Protein AF-R0LSZ3-F1 (afdb_monomer_lite)

pLDDT: mean 73.3, std 19.11, range [31.95, 90.5]

Radius of gyration: 15.32 Å; chains: 1; bounding box: 37×40×44 Å

Sequence (94 aa):
MVNNTDLLMVTKSGVLFVTKGTFGQLTCEWQYTYDEFTKDPFIVDGRRLRIEAKERVKSVFHAKEFGKIINFKTPEDAKKGPSTSHTKPTGMQM

Foldseek 3Di:
DQPPQWDWDQDPFWIWIWGQDDPRDIDTPDIDGPVQFPDDWDDDPLFKTKTWGNDPDPDPDDDDGDTDIDGHPDSVVVVVPPDPPPPPPPDDDD

Secondary structure (DSSP, 8-state):
---TT-EEEE-SSEEEEEEE-TTS-EEEEEEEEGGGBSS--EEETTTEEEEEB------SS-----EEEEE-SSHHHHHTS--S-----S----

InterPro domains:
  IPR056748 Intermembrane lipid transfer protein VPS13-like, C-terminal [PF25037] (4-72)

Structure (mmCIF, N/CA/C/O backbone):
data_AF-R0LSZ3-F1
#
_entry.id   AF-R0LSZ3-F1
#
loop_
_atom_site.group_PDB
_atom_site.id
_atom_site.type_symbol
_atom_site.label_atom_id
_atom_site.label_alt_id
_atom_site.label_comp_id
_atom_site.label_asym_id
_atom_site.label_entity_id
_atom_site.label_seq_id
_atom_site.pdbx_PDB_ins_code
_atom_site.Cartn_x
_atom_site.Cartn_y
_atom_site.Cartn_z
_atom_site.occupancy
_atom_site.B_iso_or_equiv
_atom_site.auth_seq_id
_atom_site.auth_comp_id
_atom_site.auth_asym_id
_atom_site.auth_atom_id
_atom_site.pdbx_PDB_model_num
ATOM 1 N N . MET A 1 1 ? 0.250 1.188 -13.253 1.00 46.09 1 MET A N 1
ATOM 2 C CA . MET A 1 1 ? 1.176 0.045 -13.372 1.00 46.09 1 MET A CA 1
ATOM 3 C C . MET A 1 1 ? 2.142 0.204 -12.214 1.00 46.09 1 MET A C 1
ATOM 5 O O . MET A 1 1 ? 2.670 1.296 -12.087 1.00 46.09 1 MET A O 1
ATOM 9 N N . VAL A 1 2 ? 2.261 -0.771 -11.313 1.00 51.53 2 VAL A N 1
ATOM 10 C CA . VAL A 1 2 ? 3.291 -0.733 -10.256 1.00 51.53 2 VAL A CA 1
ATOM 11 C C . VAL A 1 2 ? 4.645 -0.821 -10.972 1.00 51.53 2 VAL A C 1
ATOM 13 O O . VAL A 1 2 ? 4.829 -1.734 -11.788 1.00 51.53 2 VAL A O 1
ATOM 16 N N . ASN A 1 3 ? 5.537 0.156 -10.783 1.00 58.91 3 ASN A N 1
ATOM 17 C CA . ASN A 1 3 ? 6.853 0.139 -11.430 1.00 58.91 3 ASN A CA 1
ATOM 18 C C . ASN A 1 3 ? 7.641 -1.092 -10.953 1.00 58.91 3 ASN A C 1
ATOM 20 O O . ASN A 1 3 ? 7.340 -1.657 -9.904 1.00 58.91 3 ASN A O 1
ATOM 24 N N . ASN A 1 4 ? 8.670 -1.534 -11.691 1.00 63.44 4 ASN A N 1
ATOM 25 C CA . ASN A 1 4 ? 9.501 -2.687 -11.273 1.00 63.44 4 ASN A CA 1
ATOM 26 C C . ASN A 1 4 ? 10.117 -2.522 -9.871 1.00 63.44 4 ASN A C 1
ATOM 28 O O . ASN A 1 4 ? 10.548 -3.500 -9.272 1.00 63.44 4 ASN A O 1
ATOM 32 N N . THR A 1 5 ? 10.203 -1.286 -9.397 1.00 69.94 5 THR A N 1
ATOM 33 C CA . THR A 1 5 ? 10.868 -0.865 -8.167 1.00 69.94 5 THR A CA 1
ATOM 34 C C . THR A 1 5 ? 9.920 -0.602 -7.006 1.00 69.94 5 THR A C 1
ATOM 36 O O . THR A 1 5 ? 10.389 -0.390 -5.890 1.00 69.94 5 THR A O 1
ATOM 39 N N . ASP A 1 6 ? 8.616 -0.575 -7.263 1.00 82.12 6 ASP A N 1
ATOM 40 C CA . ASP A 1 6 ? 7.615 -0.258 -6.256 1.00 82.12 6 ASP A CA 1
ATOM 41 C C . ASP A 1 6 ? 7.264 -1.524 -5.468 1.00 82.12 6 ASP A C 1
ATOM 43 O O . ASP A 1 6 ? 7.071 -2.605 -6.029 1.00 82.12 6 ASP A O 1
ATOM 47 N N . LEU A 1 7 ? 7.170 -1.384 -4.152 1.00 84.69 7 LEU A N 1
ATOM 48 C CA . LEU A 1 7 ? 6.973 -2.474 -3.212 1.00 84.69 7 LEU A CA 1
ATOM 49 C C . LEU A 1 7 ? 5.676 -2.234 -2.443 1.00 84.69 7 LEU A C 1
ATOM 51 O O . LEU A 1 7 ? 5.544 -1.257 -1.708 1.00 84.69 7 LEU A O 1
ATOM 55 N N . LEU A 1 8 ? 4.726 -3.158 -2.581 1.00 87.62 8 LEU A N 1
ATOM 56 C CA . LEU A 1 8 ? 3.611 -3.271 -1.648 1.00 87.62 8 LEU A CA 1
ATOM 57 C C . LEU A 1 8 ? 4.039 -4.215 -0.523 1.00 87.62 8 LEU A C 1
ATOM 59 O O . LEU A 1 8 ? 4.206 -5.413 -0.745 1.00 87.62 8 LEU A O 1
ATOM 63 N N . MET A 1 9 ? 4.235 -3.674 0.673 1.00 88.69 9 MET A N 1
ATOM 64 C CA . MET A 1 9 ? 4.631 -4.440 1.848 1.00 88.69 9 MET A CA 1
ATOM 65 C C . MET A 1 9 ? 3.419 -4.720 2.728 1.00 88.69 9 MET A C 1
ATOM 67 O O . MET A 1 9 ? 2.664 -3.811 3.068 1.00 88.69 9 MET A O 1
ATOM 71 N N . VAL A 1 10 ? 3.265 -5.979 3.129 1.00 89.38 10 VAL A N 1
ATOM 72 C CA . VAL A 1 10 ? 2.269 -6.417 4.110 1.00 89.38 10 VAL A CA 1
ATOM 73 C C . VAL A 1 10 ? 3.014 -6.764 5.391 1.00 89.38 10 VAL A C 1
ATOM 75 O O . VAL A 1 10 ? 3.938 -7.576 5.386 1.00 89.38 10 VAL A O 1
ATOM 78 N N . THR A 1 11 ? 2.636 -6.123 6.486 1.00 89.06 11 THR A N 1
ATOM 79 C CA . THR A 1 11 ? 3.236 -6.314 7.809 1.00 89.06 11 THR A CA 1
ATOM 80 C C . THR A 1 11 ? 2.190 -6.841 8.787 1.00 89.06 11 THR A C 1
ATOM 82 O O . THR A 1 11 ? 1.009 -6.961 8.461 1.00 89.06 11 THR A O 1
ATOM 85 N N . LYS A 1 12 ? 2.604 -7.136 10.024 1.00 90.06 12 LYS A N 1
ATOM 86 C CA . LYS A 1 12 ? 1.677 -7.570 11.081 1.00 90.06 12 LYS A CA 1
ATOM 87 C C . LYS A 1 12 ? 0.646 -6.503 11.465 1.00 90.06 12 LYS A C 1
ATOM 89 O O . LYS A 1 12 ? -0.403 -6.861 11.983 1.00 90.06 12 LYS A O 1
ATOM 94 N N . SER A 1 13 ? 0.945 -5.223 11.252 1.00 87.62 13 SER A N 1
ATOM 95 C CA . SER A 1 13 ? 0.096 -4.103 11.676 1.00 87.62 13 SER A CA 1
ATOM 96 C C . SER A 1 13 ? -0.657 -3.430 10.530 1.00 87.62 13 SER A C 1
ATOM 98 O O . SER A 1 13 ? -1.570 -2.648 10.789 1.00 87.62 13 SER A O 1
ATOM 100 N N . GLY A 1 14 ? -0.303 -3.719 9.277 1.00 89.56 14 GLY A N 1
ATOM 101 C CA . GLY A 1 14 ? -0.938 -3.090 8.130 1.00 89.56 14 GLY A CA 1
ATOM 102 C C . GLY A 1 14 ? -0.141 -3.216 6.842 1.00 89.56 14 GLY A C 1
ATOM 103 O O . GLY A 1 14 ? 0.713 -4.093 6.689 1.00 89.56 14 GLY A O 1
ATOM 104 N N . VAL A 1 15 ? -0.407 -2.298 5.923 1.00 90.50 15 VAL A N 1
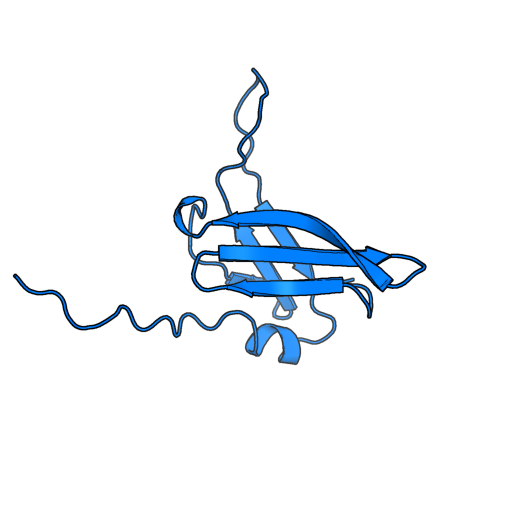ATOM 105 C CA . VAL A 1 15 ? 0.149 -2.274 4.570 1.00 90.50 15 VAL A CA 1
ATOM 106 C C . VAL A 1 15 ? 0.882 -0.967 4.306 1.00 90.50 15 VAL A C 1
ATOM 108 O O . VAL A 1 15 ? 0.454 0.099 4.748 1.00 90.50 15 VAL A O 1
ATOM 111 N N . LEU A 1 16 ? 1.976 -1.047 3.555 1.00 90.50 16 LEU A N 1
ATOM 112 C CA . LEU A 1 16 ? 2.764 0.108 3.142 1.00 90.50 16 LEU A CA 1
ATOM 113 C C . LEU A 1 16 ? 3.036 0.032 1.647 1.00 90.50 16 LEU A C 1
ATOM 115 O O . LEU A 1 16 ? 3.304 -1.044 1.111 1.00 90.50 16 LEU A O 1
ATOM 119 N N . PHE A 1 17 ? 3.017 1.182 0.988 1.00 89.19 17 PHE A N 1
ATOM 120 C CA . PHE A 1 17 ? 3.499 1.307 -0.376 1.00 89.19 17 PHE A CA 1
ATOM 121 C C . PHE A 1 17 ? 4.788 2.107 -0.386 1.00 89.19 17 PHE A C 1
ATOM 123 O O . PHE A 1 17 ? 4.826 3.269 0.023 1.00 89.19 17 PHE A O 1
ATOM 130 N N . VAL A 1 18 ? 5.847 1.447 -0.836 1.00 89.19 18 VAL A N 1
ATOM 131 C CA . VAL A 1 18 ? 7.208 1.961 -0.807 1.00 89.19 18 VAL A CA 1
ATOM 132 C C . VAL A 1 18 ? 7.724 2.059 -2.233 1.00 89.19 18 VAL A C 1
ATOM 134 O O . VAL A 1 18 ? 7.698 1.083 -2.977 1.00 89.19 18 VAL A O 1
ATOM 137 N N . THR A 1 19 ? 8.217 3.228 -2.614 1.00 88.12 19 THR A N 1
ATOM 138 C CA . THR A 1 19 ? 8.890 3.456 -3.895 1.00 88.12 19 THR A CA 1
ATOM 139 C C . THR A 1 19 ? 10.400 3.459 -3.674 1.00 88.12 19 THR A C 1
ATOM 141 O O . THR A 1 19 ? 10.893 3.840 -2.608 1.00 88.12 19 THR A O 1
ATOM 144 N N . LYS A 1 20 ? 11.165 3.001 -4.670 1.00 86.75 20 LYS A N 1
ATOM 145 C CA . LYS A 1 20 ? 12.633 3.071 -4.648 1.00 86.75 20 LYS A CA 1
ATOM 146 C C . LYS A 1 20 ? 13.107 4.164 -5.603 1.00 86.75 20 LYS A C 1
ATOM 148 O O . LYS A 1 20 ? 12.904 4.061 -6.810 1.00 86.75 20 LYS A O 1
ATOM 153 N N . GLY A 1 21 ? 13.743 5.193 -5.051 1.00 83.31 21 GLY A N 1
ATOM 154 C CA . GLY A 1 21 ? 14.294 6.335 -5.780 1.00 83.31 21 GLY A CA 1
ATOM 155 C C . GLY A 1 21 ? 15.675 6.083 -6.398 1.00 83.31 21 GLY A C 1
ATOM 156 O O . GLY A 1 21 ? 16.257 5.000 -6.286 1.00 83.31 21 GLY A O 1
ATOM 157 N N . THR A 1 22 ? 16.228 7.130 -7.020 1.00 75.56 22 THR A N 1
ATOM 158 C CA . THR A 1 22 ? 17.380 7.096 -7.948 1.00 75.56 22 THR A CA 1
ATOM 159 C C . THR A 1 22 ? 18.719 6.633 -7.347 1.00 75.56 22 THR A C 1
ATOM 161 O O . THR A 1 22 ? 19.644 6.332 -8.087 1.00 75.56 22 THR A O 1
ATOM 164 N N . PHE A 1 23 ? 18.830 6.466 -6.028 1.00 83.31 23 PHE A N 1
ATOM 165 C CA . PHE A 1 23 ? 20.035 5.934 -5.363 1.00 83.31 23 PHE A CA 1
ATOM 166 C C . PHE A 1 23 ? 19.720 4.805 -4.378 1.00 83.31 23 PHE A C 1
ATOM 168 O O . PHE A 1 23 ? 20.415 4.591 -3.391 1.00 83.31 23 PHE A O 1
ATOM 175 N N . GLY A 1 24 ? 18.620 4.092 -4.617 1.00 81.94 24 GLY A N 1
ATOM 176 C CA . GLY A 1 24 ? 18.163 3.035 -3.721 1.00 81.94 24 GLY A CA 1
ATOM 177 C C . GLY A 1 24 ? 17.516 3.525 -2.430 1.00 81.94 24 GLY A C 1
ATOM 178 O O . GLY A 1 24 ? 17.166 2.698 -1.593 1.00 81.94 24 GLY A O 1
ATOM 179 N N . GLN A 1 25 ? 17.298 4.835 -2.298 1.00 87.06 25 GLN A N 1
ATOM 180 C CA . GLN A 1 25 ? 16.465 5.410 -1.251 1.00 87.06 25 GLN A CA 1
ATOM 181 C C . GLN A 1 25 ? 15.061 4.802 -1.317 1.00 87.06 25 GLN A C 1
ATOM 183 O O . GLN A 1 25 ? 14.448 4.776 -2.382 1.00 87.06 25 GLN A O 1
ATOM 188 N N . LEU A 1 26 ? 14.568 4.316 -0.182 1.00 89.06 26 LEU A N 1
ATOM 189 C CA . LEU A 1 26 ? 13.204 3.822 -0.039 1.00 89.06 26 LEU A CA 1
ATOM 190 C C . LEU A 1 26 ? 12.337 4.935 0.546 1.00 89.06 26 LEU A C 1
ATOM 192 O O . LEU A 1 26 ? 12.653 5.464 1.612 1.00 89.06 26 LEU A O 1
ATOM 196 N N . THR A 1 27 ? 11.247 5.269 -0.137 1.00 88.69 27 THR A N 1
ATOM 197 C CA . THR A 1 27 ? 10.282 6.279 0.302 1.00 88.69 27 THR A CA 1
ATOM 198 C C . THR A 1 27 ? 8.947 5.601 0.563 1.00 88.69 27 THR A C 1
ATOM 200 O O . THR A 1 27 ? 8.401 4.943 -0.318 1.00 88.69 27 THR A O 1
ATOM 203 N N . CYS A 1 28 ? 8.417 5.744 1.778 1.00 89.75 28 CYS A N 1
ATOM 204 C CA . CYS A 1 28 ? 7.053 5.321 2.085 1.00 89.75 28 CYS A CA 1
ATOM 205 C C . CYS A 1 28 ? 6.083 6.394 1.579 1.00 89.75 28 CYS A C 1
ATOM 207 O O . CYS A 1 28 ? 6.032 7.489 2.135 1.00 89.75 28 CYS A O 1
ATOM 209 N N . GLU A 1 29 ? 5.339 6.088 0.518 1.00 86.88 29 GLU A N 1
ATOM 210 C CA . GLU A 1 29 ? 4.366 7.010 -0.083 1.00 86.88 29 GLU A CA 1
ATOM 211 C C . GLU A 1 29 ? 3.085 7.087 0.748 1.00 86.88 29 GLU A C 1
ATOM 213 O O . GLU A 1 29 ? 2.499 8.150 0.939 1.00 86.88 29 GLU A O 1
ATOM 218 N N . TRP A 1 30 ? 2.620 5.933 1.223 1.00 88.00 30 TRP A N 1
ATOM 219 C CA . TRP A 1 30 ? 1.465 5.831 2.099 1.00 88.00 30 TRP A CA 1
ATOM 220 C C . TRP A 1 30 ? 1.506 4.527 2.886 1.00 88.00 30 TRP A C 1
ATOM 222 O O . TRP A 1 30 ? 2.095 3.526 2.470 1.00 88.00 30 TRP A O 1
ATOM 232 N N . GLN A 1 31 ? 0.824 4.548 4.022 1.00 89.12 31 GLN A N 1
ATOM 233 C CA . GLN A 1 31 ? 0.641 3.401 4.892 1.00 89.12 31 GLN A CA 1
ATOM 234 C C . GLN A 1 31 ? -0.779 3.416 5.440 1.00 89.12 31 GLN A C 1
ATOM 236 O O . GLN A 1 31 ? -1.348 4.488 5.646 1.00 89.12 31 GLN A O 1
ATOM 241 N N . TYR A 1 32 ? -1.309 2.231 5.699 1.00 87.56 32 TYR A N 1
ATOM 242 C CA . TYR A 1 32 ? -2.537 2.054 6.457 1.00 87.56 32 TYR A CA 1
ATOM 243 C C . TYR A 1 32 ? -2.338 0.956 7.480 1.00 87.56 32 TYR A C 1
ATOM 245 O O . TYR A 1 32 ? -1.755 -0.088 7.167 1.00 87.56 32 TYR A O 1
ATOM 253 N N . THR A 1 33 ? -2.865 1.164 8.675 1.00 89.44 33 THR A N 1
ATOM 254 C CA . THR A 1 33 ? -3.041 0.089 9.646 1.00 89.44 33 THR A CA 1
ATOM 255 C C . THR A 1 33 ? -4.364 -0.639 9.397 1.00 89.44 33 THR A C 1
ATOM 257 O O . THR A 1 33 ? -5.280 -0.107 8.768 1.00 89.44 33 THR A O 1
ATOM 260 N N . TYR A 1 34 ? -4.478 -1.895 9.836 1.00 87.69 34 TYR A N 1
ATOM 261 C CA . TYR A 1 34 ? -5.674 -2.702 9.542 1.00 87.69 34 TYR A CA 1
ATOM 262 C C . TYR A 1 34 ? -6.968 -2.153 10.169 1.00 87.69 34 TYR A C 1
ATOM 264 O O . TYR A 1 34 ? -8.044 -2.367 9.624 1.00 87.69 34 TYR A O 1
ATOM 272 N N . ASP A 1 35 ? -6.884 -1.417 11.278 1.00 87.94 35 ASP A N 1
ATOM 273 C CA . ASP A 1 35 ? -8.014 -0.722 11.914 1.00 87.94 35 ASP A CA 1
ATOM 274 C C . ASP A 1 35 ? -8.539 0.468 11.093 1.00 87.94 35 ASP A C 1
ATOM 276 O O . ASP A 1 35 ? -9.677 0.914 11.282 1.00 87.94 35 ASP A O 1
ATOM 280 N N . GLU A 1 36 ? -7.729 0.972 10.161 1.00 86.75 36 GLU A N 1
ATOM 281 C CA . GLU A 1 36 ? -8.139 2.020 9.233 1.00 86.75 36 GLU A CA 1
ATOM 282 C C . GLU A 1 36 ? -8.961 1.452 8.074 1.00 86.75 36 GLU A C 1
ATOM 284 O O . GLU A 1 36 ? -9.679 2.213 7.431 1.00 86.75 36 GLU A O 1
ATOM 289 N N . PHE A 1 37 ? -8.927 0.140 7.814 1.00 88.62 37 PHE A N 1
ATOM 290 C CA . PHE A 1 37 ? -9.695 -0.464 6.727 1.00 88.62 37 PHE A CA 1
ATOM 291 C C . PHE A 1 37 ? -11.198 -0.402 7.012 1.00 88.62 37 PHE A C 1
ATOM 293 O O . PHE A 1 37 ? -11.668 -0.732 8.100 1.00 88.62 37 PHE A O 1
ATOM 300 N N . THR A 1 38 ? -11.980 0.016 6.017 1.00 87.19 38 THR A N 1
ATOM 301 C CA . THR A 1 38 ? -13.451 0.015 6.114 1.00 87.19 38 THR A CA 1
ATOM 302 C C . THR A 1 38 ? -14.045 -1.345 5.754 1.00 87.19 38 THR A C 1
ATOM 304 O O . THR A 1 38 ? -15.184 -1.635 6.117 1.00 87.19 38 THR A O 1
ATOM 307 N N . LYS A 1 39 ? -13.269 -2.182 5.058 1.00 88.50 39 LYS A N 1
ATOM 308 C CA . LYS A 1 39 ? -13.555 -3.582 4.731 1.00 88.50 39 LYS A CA 1
ATOM 309 C C . LYS A 1 39 ? -12.276 -4.306 4.322 1.00 88.50 39 LYS A C 1
ATOM 311 O O . LYS A 1 39 ? -11.257 -3.671 4.045 1.00 88.50 39 LYS A O 1
ATOM 316 N N . ASP A 1 40 ? -12.365 -5.624 4.208 1.00 87.75 40 ASP A N 1
ATOM 317 C CA . ASP A 1 40 ? -11.263 -6.443 3.716 1.00 87.75 40 ASP A CA 1
ATOM 318 C C . ASP A 1 40 ? -10.866 -6.053 2.277 1.00 87.75 40 ASP A C 1
ATOM 320 O O . ASP A 1 40 ? -11.744 -5.857 1.426 1.00 87.75 40 ASP A O 1
ATOM 324 N N . PRO A 1 41 ? -9.557 -5.945 1.970 1.00 88.00 41 PRO A N 1
ATOM 325 C CA . PRO A 1 41 ? -9.080 -5.719 0.612 1.00 88.00 41 PRO A CA 1
ATOM 326 C C . PRO A 1 41 ? -9.525 -6.824 -0.347 1.00 88.00 41 PRO A C 1
ATOM 328 O O . PRO A 1 41 ? -9.502 -8.004 -0.004 1.00 88.00 41 PRO A O 1
ATOM 331 N N . PHE A 1 42 ? -9.872 -6.458 -1.580 1.00 88.00 42 PHE A N 1
ATOM 332 C CA . PHE A 1 42 ? -10.391 -7.410 -2.565 1.00 88.00 42 PHE A CA 1
ATOM 333 C C . PHE A 1 42 ? -9.861 -7.136 -3.971 1.00 88.00 42 PHE A C 1
ATOM 335 O O . PHE A 1 42 ? -9.487 -6.011 -4.315 1.00 88.00 42 PHE A O 1
ATOM 342 N N . ILE A 1 43 ? -9.816 -8.190 -4.791 1.00 88.44 43 ILE A N 1
ATOM 343 C CA . ILE A 1 43 ? -9.395 -8.101 -6.188 1.00 88.44 43 ILE A CA 1
ATOM 344 C C . ILE A 1 43 ? -10.588 -7.716 -7.065 1.00 88.44 43 ILE A C 1
ATOM 346 O O . ILE A 1 43 ? -11.612 -8.393 -7.083 1.00 88.44 43 ILE A O 1
ATOM 350 N N . VAL A 1 44 ? -10.422 -6.646 -7.834 1.00 87.19 44 VAL A N 1
ATOM 351 C CA . VAL A 1 44 ? -11.341 -6.166 -8.868 1.00 87.19 44 VAL A CA 1
ATOM 352 C C . VAL A 1 44 ? -10.739 -6.479 -10.239 1.00 87.19 44 VAL A C 1
ATOM 354 O O . VAL A 1 44 ? -9.521 -6.400 -10.430 1.00 87.19 44 VAL A O 1
ATOM 357 N N . ASP A 1 45 ? -11.581 -6.868 -11.197 1.00 86.12 45 ASP A N 1
ATOM 358 C CA . ASP A 1 45 ? -11.192 -7.188 -12.581 1.00 86.12 45 ASP A CA 1
ATOM 359 C C . ASP A 1 45 ? -10.039 -8.209 -12.689 1.00 86.12 45 ASP A C 1
ATOM 361 O O . ASP A 1 45 ? -9.206 -8.139 -13.592 1.00 86.12 45 ASP A O 1
ATOM 365 N N . GLY A 1 46 ? -9.924 -9.115 -11.711 1.00 84.50 46 GLY A N 1
ATOM 366 C CA . GLY A 1 46 ? -8.910 -10.174 -11.667 1.00 84.50 46 GLY A CA 1
ATOM 367 C C . GLY A 1 46 ? -7.458 -9.720 -11.467 1.00 84.50 46 GLY A C 1
ATOM 368 O O . GLY A 1 46 ? -6.581 -10.574 -11.384 1.00 84.50 46 GLY A O 1
ATOM 369 N N . ARG A 1 47 ? -7.173 -8.411 -11.381 1.00 85.88 47 ARG A N 1
ATOM 370 C CA . ARG A 1 47 ? -5.790 -7.893 -11.292 1.00 85.88 47 ARG A CA 1
ATOM 371 C C . ARG A 1 47 ? -5.601 -6.600 -10.497 1.00 85.88 47 ARG A C 1
ATOM 373 O O . ARG A 1 47 ? -4.500 -6.050 -10.475 1.00 85.88 47 ARG A O 1
ATOM 380 N N . ARG A 1 48 ? -6.658 -6.056 -9.896 1.00 87.50 48 ARG A N 1
ATOM 381 C CA . ARG A 1 48 ? -6.602 -4.781 -9.170 1.00 87.50 48 ARG A CA 1
ATOM 382 C C . ARG A 1 48 ? -6.907 -5.009 -7.703 1.00 87.50 48 ARG A C 1
ATOM 384 O O . ARG A 1 48 ? -8.043 -5.317 -7.378 1.00 87.50 48 ARG A O 1
ATOM 391 N N . LEU A 1 49 ? -5.934 -4.834 -6.816 1.00 89.12 49 LEU A N 1
ATOM 392 C CA . LEU A 1 49 ? -6.219 -4.817 -5.384 1.00 89.12 49 LEU A CA 1
ATOM 393 C C . LEU A 1 49 ? -6.859 -3.483 -5.021 1.00 89.12 49 LEU A C 1
ATOM 395 O O . LEU A 1 49 ? -6.265 -2.428 -5.249 1.00 89.12 49 LEU A O 1
ATOM 399 N N . ARG A 1 50 ? -8.054 -3.537 -4.444 1.00 89.81 50 ARG A N 1
ATOM 400 C CA . ARG A 1 50 ? -8.750 -2.379 -3.899 1.00 89.81 50 ARG A CA 1
ATOM 401 C C . ARG A 1 50 ? -8.677 -2.430 -2.380 1.00 89.81 50 ARG A C 1
ATOM 403 O O . ARG A 1 50 ? -9.135 -3.390 -1.768 1.00 89.81 50 ARG A O 1
ATOM 410 N N . ILE A 1 51 ? -8.088 -1.391 -1.801 1.00 89.94 51 ILE A N 1
ATOM 411 C CA . ILE A 1 51 ? -8.018 -1.161 -0.358 1.00 89.94 51 ILE A CA 1
ATOM 412 C C . ILE A 1 51 ? -8.883 0.055 -0.071 1.00 89.94 51 ILE A C 1
ATOM 414 O O . ILE A 1 51 ? -8.639 1.126 -0.627 1.00 89.94 51 ILE A O 1
ATOM 418 N N . GLU A 1 52 ? -9.888 -0.110 0.777 1.00 89.62 52 GLU A N 1
ATOM 419 C CA . GLU A 1 52 ? -10.722 0.992 1.247 1.00 89.62 52 GLU A CA 1
ATOM 420 C C . 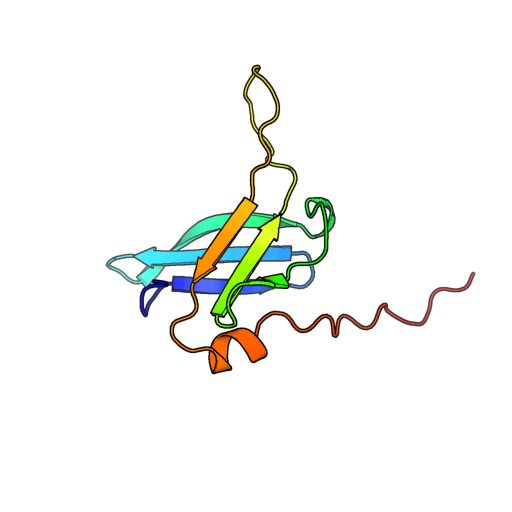GLU A 1 52 ? -10.420 1.245 2.714 1.00 89.62 52 GLU A C 1
ATOM 422 O O . GLU A 1 52 ? -10.429 0.318 3.525 1.00 89.62 52 GLU A O 1
ATOM 427 N N . ALA A 1 53 ? -10.100 2.494 3.036 1.00 86.62 53 ALA A N 1
ATOM 428 C CA . ALA A 1 53 ? -9.648 2.875 4.358 1.00 86.62 53 ALA A CA 1
ATOM 429 C C . ALA A 1 53 ? -10.194 4.249 4.743 1.00 86.62 53 ALA A C 1
ATOM 431 O O . ALA A 1 53 ? -10.545 5.073 3.903 1.00 86.62 53 ALA A O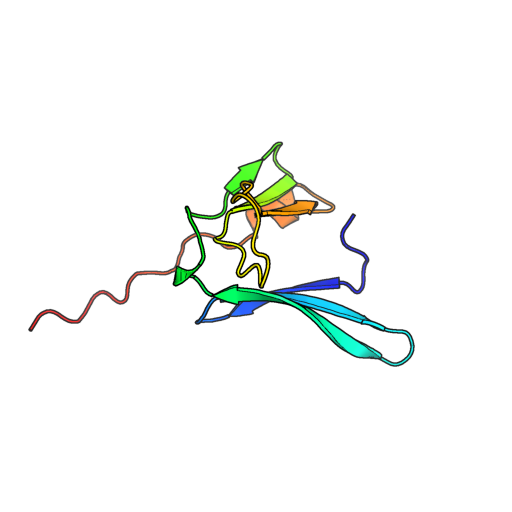 1
ATOM 432 N N . LYS A 1 54 ? -10.260 4.513 6.041 1.00 78.25 54 LYS A N 1
ATOM 433 C CA . LYS A 1 54 ? -10.551 5.836 6.579 1.00 78.25 54 LYS A CA 1
ATOM 434 C C . LYS A 1 54 ? -9.335 6.712 6.293 1.00 78.25 54 LYS A C 1
ATOM 436 O O . LYS A 1 54 ? -8.278 6.521 6.885 1.00 78.25 54 LYS A O 1
ATOM 441 N N . GLU A 1 55 ? -9.445 7.657 5.367 1.00 66.88 55 GLU A N 1
ATOM 442 C CA . GLU A 1 55 ? -8.353 8.601 5.138 1.00 66.88 55 GLU A CA 1
ATOM 443 C C . GLU A 1 55 ? -8.257 9.568 6.327 1.00 66.88 55 GLU A C 1
ATOM 445 O O . GLU A 1 55 ? -9.226 10.245 6.677 1.00 66.88 55 GLU A O 1
ATOM 450 N N . ARG A 1 56 ? -7.084 9.646 6.971 1.00 57.44 56 ARG A N 1
ATOM 451 C CA . ARG A 1 56 ? -6.792 10.679 7.975 1.00 57.44 56 ARG A CA 1
ATOM 452 C C . ARG A 1 56 ? -6.559 12.013 7.274 1.00 57.44 56 ARG A C 1
ATOM 454 O O . ARG A 1 56 ? -5.424 12.460 7.123 1.00 57.44 56 ARG A O 1
ATOM 461 N N . VAL A 1 57 ? -7.626 12.664 6.829 1.00 51.69 57 VAL A N 1
ATOM 462 C CA . VAL A 1 57 ? -7.505 14.009 6.271 1.00 51.69 57 VAL A CA 1
ATOM 463 C C . VAL A 1 57 ? -7.356 15.007 7.424 1.00 51.69 57 VAL A C 1
ATOM 465 O O . VAL A 1 57 ? -8.262 15.158 8.239 1.00 51.69 57 VAL A O 1
ATOM 468 N N . LYS A 1 58 ? -6.248 15.759 7.481 1.00 50.12 58 LYS A N 1
ATOM 469 C CA . LYS A 1 58 ? -6.202 17.043 8.213 1.00 50.12 58 LYS A CA 1
ATOM 470 C C . LYS A 1 58 ? -6.966 18.122 7.421 1.00 50.12 58 LYS A C 1
ATOM 472 O O . LYS A 1 58 ? -6.403 19.163 7.103 1.00 50.12 58 LYS A O 1
ATOM 477 N N . SER A 1 59 ? -8.209 17.864 7.013 1.00 48.22 59 SER A N 1
ATOM 478 C CA . SER A 1 59 ? -9.007 18.815 6.226 1.00 48.22 59 SER A CA 1
ATOM 479 C C . SER A 1 59 ? -10.422 18.927 6.769 1.00 48.22 59 SER A C 1
ATOM 481 O O . SER A 1 59 ? -11.037 17.941 7.159 1.00 48.22 59 SER A O 1
ATOM 483 N N . VAL A 1 60 ? -10.921 20.160 6.774 1.00 44.97 60 VAL A N 1
ATOM 484 C CA . VAL A 1 60 ? -12.171 20.612 7.401 1.00 44.97 60 VAL A CA 1
ATOM 485 C C . VAL A 1 60 ? -13.401 20.391 6.501 1.00 44.97 60 VAL A C 1
ATOM 487 O O . VAL A 1 60 ? -14.487 20.866 6.813 1.00 44.97 60 VAL A O 1
ATOM 490 N N . PHE A 1 61 ? -13.266 19.691 5.369 1.00 49.31 61 PHE A N 1
ATOM 491 C CA . PHE A 1 61 ? -14.345 19.549 4.386 1.00 49.31 61 PHE A CA 1
ATOM 492 C C . PHE A 1 61 ? -14.625 18.086 4.012 1.00 49.31 61 PHE A C 1
ATOM 494 O O . PHE A 1 61 ? -13.729 17.378 3.567 1.00 49.31 61 PHE A O 1
ATOM 501 N N . HIS A 1 62 ? -15.896 17.701 4.201 1.00 43.56 62 HIS A N 1
ATOM 502 C CA . HIS A 1 62 ? -16.656 16.545 3.694 1.00 43.56 62 HIS A CA 1
ATOM 503 C C . HIS A 1 62 ? -15.869 15.278 3.309 1.00 43.56 62 HIS A C 1
ATOM 505 O O . HIS A 1 62 ? -15.202 15.214 2.277 1.00 43.56 62 HIS A O 1
ATOM 511 N N . ALA A 1 63 ? -16.059 14.231 4.119 1.00 45.81 63 ALA A N 1
ATOM 512 C CA . ALA A 1 63 ? -15.525 12.891 3.917 1.00 45.81 63 ALA A CA 1
ATOM 513 C C . ALA A 1 63 ? -15.954 12.309 2.557 1.00 45.81 63 ALA A C 1
ATOM 515 O O . ALA A 1 63 ? -17.115 11.967 2.341 1.00 45.81 63 ALA A O 1
ATOM 516 N N . LYS A 1 64 ? -14.993 12.209 1.641 1.00 50.53 64 LYS A N 1
ATOM 517 C CA . LYS A 1 64 ? -15.078 11.426 0.405 1.00 50.53 64 LYS A CA 1
ATOM 518 C C . LYS A 1 64 ? -14.591 10.006 0.718 1.00 50.53 64 LYS A C 1
ATOM 520 O O . LYS A 1 64 ? -13.720 9.818 1.563 1.00 50.53 64 LYS A O 1
ATOM 525 N N . GLU A 1 65 ? -15.157 8.997 0.069 1.00 51.81 65 GLU A N 1
ATOM 526 C CA . GLU A 1 65 ? -14.672 7.619 0.192 1.00 51.81 65 GLU A CA 1
ATOM 527 C C . GLU A 1 65 ? -13.305 7.505 -0.496 1.00 51.81 65 GLU A C 1
ATOM 529 O O . GLU A 1 65 ? -13.208 7.547 -1.724 1.00 51.81 65 GLU A O 1
ATOM 534 N N . PHE A 1 66 ? -12.237 7.406 0.293 1.00 67.19 66 PHE A N 1
ATOM 535 C CA . PHE A 1 66 ? -10.865 7.386 -0.204 1.00 67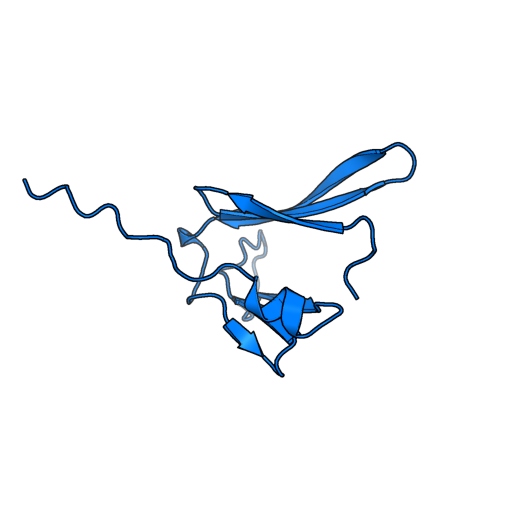.19 66 PHE A CA 1
ATOM 536 C C . PHE A 1 66 ? -10.220 6.023 0.054 1.00 67.19 66 PHE A C 1
ATOM 538 O O . PHE A 1 66 ? -10.257 5.474 1.147 1.00 67.19 66 PHE A O 1
ATOM 545 N N . GLY A 1 67 ? -9.627 5.450 -0.985 1.00 78.56 67 GLY A N 1
ATOM 546 C CA . GLY A 1 67 ? -8.934 4.170 -0.935 1.00 78.56 67 GLY A CA 1
ATOM 547 C C . GLY A 1 67 ? -7.797 4.142 -1.947 1.00 78.56 67 GLY A C 1
ATOM 548 O O . GLY A 1 67 ? -7.584 5.101 -2.694 1.00 78.56 67 GLY A O 1
ATOM 549 N N . LYS A 1 68 ? -7.056 3.037 -1.998 1.00 87.69 68 LYS A N 1
ATOM 550 C CA . LYS A 1 68 ? -5.987 2.825 -2.980 1.00 87.69 68 LYS A CA 1
ATOM 551 C C . LYS A 1 68 ? -6.365 1.680 -3.908 1.00 87.69 68 LYS A C 1
ATOM 553 O O . LYS A 1 68 ? -6.836 0.633 -3.470 1.00 87.69 68 LYS A O 1
ATOM 558 N N . ILE A 1 69 ? -6.136 1.887 -5.202 1.00 88.38 69 ILE A N 1
ATOM 559 C CA . 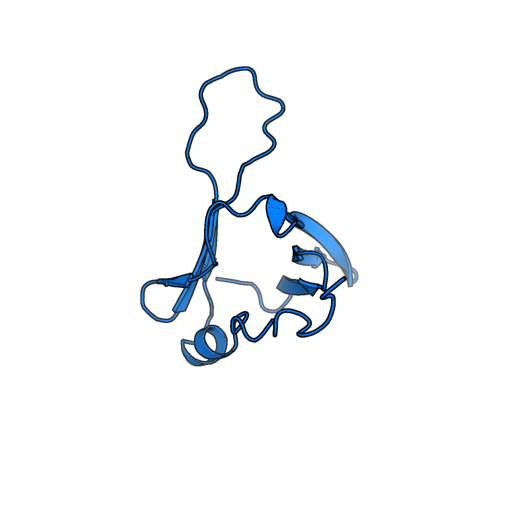ILE A 1 69 ? -6.228 0.837 -6.217 1.00 88.38 69 ILE A CA 1
ATOM 560 C C . ILE A 1 69 ? -4.814 0.536 -6.695 1.00 88.38 69 ILE A C 1
ATOM 562 O O . ILE A 1 69 ? -4.163 1.378 -7.316 1.00 88.38 69 ILE A O 1
ATOM 566 N N . ILE A 1 70 ? -4.352 -0.680 -6.433 1.00 86.69 70 ILE A N 1
ATOM 567 C CA . ILE A 1 70 ? -3.049 -1.166 -6.879 1.00 86.69 70 ILE A CA 1
ATOM 568 C C . ILE A 1 70 ? -3.277 -2.087 -8.072 1.00 86.69 70 ILE A C 1
ATOM 570 O O . ILE A 1 70 ? -4.002 -3.075 -7.989 1.00 86.69 70 ILE A O 1
ATOM 574 N N . ASN A 1 71 ? -2.672 -1.744 -9.208 1.00 85.62 71 ASN A N 1
ATOM 575 C CA . ASN A 1 71 ? -2.776 -2.540 -10.427 1.00 85.62 71 ASN A CA 1
ATOM 576 C C . ASN A 1 71 ? -1.597 -3.507 -10.499 1.00 85.62 71 ASN A C 1
ATOM 578 O O . ASN A 1 71 ? -0.468 -3.073 -10.750 1.00 85.62 71 ASN A O 1
ATOM 582 N N . PHE A 1 72 ? -1.870 -4.798 -10.343 1.00 83.06 72 PHE A N 1
ATOM 583 C CA . PHE A 1 72 ? -0.881 -5.829 -10.609 1.00 83.06 72 PHE A CA 1
ATOM 584 C C . PHE A 1 72 ? -0.618 -5.949 -12.109 1.00 83.06 72 PHE A C 1
ATOM 586 O O . PHE A 1 72 ? -1.475 -5.640 -12.948 1.00 83.06 72 PHE A O 1
ATOM 593 N N . LYS A 1 73 ? 0.601 -6.372 -12.450 1.00 81.31 73 LYS A N 1
ATOM 594 C CA . LYS A 1 73 ? 0.994 -6.589 -13.844 1.00 81.31 73 LYS A CA 1
ATOM 595 C C . LYS A 1 73 ? 0.291 -7.807 -14.417 1.00 81.31 73 LYS A C 1
ATOM 597 O O . LYS A 1 73 ? -0.218 -7.729 -15.532 1.00 81.31 73 LYS A O 1
ATOM 602 N N . THR A 1 74 ? 0.226 -8.879 -13.633 1.00 82.81 74 THR A N 1
ATOM 603 C CA . THR A 1 74 ? -0.417 -10.132 -14.019 1.00 82.81 74 THR A CA 1
ATOM 604 C C . THR A 1 74 ? -1.537 -10.507 -13.035 1.00 82.81 74 THR A C 1
ATOM 606 O O . THR A 1 74 ? -1.481 -10.125 -11.861 1.00 82.81 74 THR A O 1
ATOM 609 N N . PRO A 1 75 ? -2.583 -11.226 -13.479 1.00 82.44 75 PRO A N 1
ATOM 610 C CA . PRO A 1 75 ? -3.598 -11.794 -12.586 1.00 82.44 75 PRO A CA 1
ATOM 611 C C . PRO A 1 75 ? -3.024 -12.778 -11.553 1.00 82.44 75 PRO A C 1
ATOM 613 O O . PRO A 1 75 ? -3.565 -12.930 -10.458 1.00 82.44 75 PRO A O 1
ATOM 616 N N . GLU A 1 76 ? -1.919 -13.448 -11.871 1.00 81.44 76 GLU A N 1
ATOM 617 C CA . GLU A 1 76 ? -1.233 -14.388 -10.983 1.00 81.44 76 GLU A CA 1
ATOM 618 C C . GLU A 1 76 ? -0.644 -13.676 -9.761 1.00 81.44 76 GLU A C 1
ATOM 620 O O . GLU A 1 76 ? -0.764 -14.176 -8.640 1.00 81.44 76 GLU A O 1
ATOM 625 N N . ASP A 1 77 ? -0.081 -12.480 -9.956 1.00 77.06 77 ASP A N 1
ATOM 626 C CA . ASP A 1 77 ? 0.383 -11.618 -8.862 1.00 77.06 77 ASP A CA 1
ATOM 627 C C . ASP A 1 77 ? -0.784 -11.203 -7.952 1.00 77.06 77 ASP A C 1
ATOM 629 O O . ASP A 1 77 ? -0.630 -11.100 -6.737 1.00 77.06 77 ASP A O 1
ATOM 633 N N . ALA A 1 78 ? -1.977 -11.027 -8.529 1.00 75.19 78 ALA A N 1
ATOM 634 C CA . ALA A 1 78 ? -3.183 -10.666 -7.793 1.00 75.19 78 ALA A CA 1
ATOM 635 C C . ALA A 1 78 ? -3.718 -11.816 -6.929 1.00 75.19 78 ALA A C 1
ATOM 637 O O . ALA A 1 78 ? -4.185 -11.576 -5.817 1.00 75.19 78 ALA A O 1
ATOM 638 N N . LYS A 1 79 ? -3.598 -13.067 -7.396 1.00 70.38 79 LYS A N 1
ATOM 639 C CA . LYS A 1 79 ? -3.936 -14.267 -6.608 1.00 70.38 79 LYS A CA 1
ATOM 640 C C . LYS A 1 79 ? -3.013 -14.467 -5.401 1.00 70.38 79 LYS A C 1
ATOM 642 O O . LYS A 1 79 ? -3.431 -15.088 -4.430 1.00 70.38 79 LYS A O 1
ATOM 647 N N . LYS A 1 80 ? -1.780 -13.948 -5.467 1.00 63.44 80 LYS A N 1
ATOM 648 C CA . LYS A 1 80 ? -0.800 -13.920 -4.364 1.00 63.44 80 LYS A CA 1
ATOM 649 C C . LYS A 1 80 ? -0.877 -12.654 -3.509 1.00 63.44 80 LYS A C 1
ATOM 651 O O . LYS A 1 80 ? -0.087 -12.519 -2.574 1.00 63.44 80 LYS A O 1
ATOM 656 N N . GLY A 1 81 ? -1.784 -11.724 -3.831 1.00 58.34 81 GLY A N 1
ATOM 657 C CA . GLY A 1 81 ? -2.119 -10.597 -2.958 1.00 58.34 81 GLY A CA 1
ATOM 658 C C . GLY A 1 81 ? -2.507 -11.100 -1.566 1.00 58.34 81 GLY A C 1
ATOM 659 O O . GLY A 1 81 ? -2.677 -12.307 -1.418 1.00 58.34 81 GLY A O 1
ATOM 660 N N . PRO A 1 82 ? -2.617 -10.225 -0.550 1.00 53.91 82 PRO A N 1
ATOM 661 C CA . PRO A 1 82 ? -2.801 -10.636 0.840 1.00 53.91 82 PRO A CA 1
ATOM 662 C C . PRO A 1 82 ? -3.999 -11.582 0.952 1.00 53.91 82 PRO A C 1
ATOM 664 O O . PRO A 1 82 ? -5.148 -11.160 1.040 1.00 53.91 82 PRO A O 1
ATOM 667 N N . SER A 1 83 ? -3.722 -12.883 0.895 1.00 45.62 83 SER A N 1
ATOM 668 C CA . SER A 1 83 ? -4.686 -13.910 1.191 1.00 45.62 83 SER A CA 1
ATOM 669 C C . SER A 1 83 ? -4.983 -13.694 2.654 1.00 45.62 83 SER A C 1
ATOM 671 O O . SER A 1 83 ? -4.068 -13.617 3.475 1.00 45.62 83 SER A O 1
ATOM 673 N N . THR A 1 84 ? -6.259 -13.579 2.978 1.00 46.31 84 THR A N 1
ATOM 674 C CA . THR A 1 84 ? -6.826 -13.414 4.318 1.00 46.31 84 THR A CA 1
ATOM 675 C C . THR A 1 84 ? -6.513 -14.586 5.267 1.00 46.31 84 THR A C 1
ATOM 677 O O . THR A 1 84 ? -7.192 -14.790 6.264 1.00 46.31 84 THR A O 1
ATOM 680 N N . SER A 1 85 ? -5.421 -15.321 5.039 1.00 41.41 85 SER A N 1
ATOM 681 C CA . SER A 1 85 ? -4.776 -16.245 5.965 1.00 41.41 85 SER A CA 1
ATOM 682 C C . SER A 1 85 ? -4.031 -15.521 7.093 1.00 41.41 85 SER A C 1
ATOM 684 O O . SER A 1 85 ? -3.043 -16.037 7.614 1.00 41.41 85 SER A O 1
ATOM 686 N N . HIS A 1 86 ? -4.520 -14.361 7.538 1.00 42.12 86 HIS A N 1
ATOM 687 C CA . HIS A 1 86 ? -4.501 -14.129 8.970 1.00 42.12 86 HIS A CA 1
ATOM 688 C C . HIS A 1 86 ? -5.515 -15.104 9.562 1.00 42.12 86 HIS A C 1
ATOM 690 O O . HIS A 1 86 ? -6.686 -14.795 9.767 1.00 42.12 86 HIS A O 1
ATOM 696 N N . THR A 1 87 ? -5.033 -16.311 9.865 1.00 33.72 87 THR A N 1
ATOM 697 C CA . THR A 1 87 ? -5.460 -16.989 11.081 1.00 33.72 87 THR A CA 1
ATOM 698 C C . THR A 1 87 ? -5.576 -15.914 12.156 1.00 33.72 87 THR A C 1
ATOM 700 O O . THR A 1 87 ? -4.559 -15.360 12.587 1.00 33.72 87 THR A O 1
ATOM 703 N N . LYS A 1 88 ? -6.807 -15.593 12.576 1.00 33.00 88 LYS A N 1
ATOM 704 C CA . LYS A 1 88 ? -7.013 -15.079 13.930 1.00 33.00 88 LYS A CA 1
ATOM 705 C C . LYS A 1 88 ? -6.159 -15.975 14.833 1.00 33.00 88 LYS A C 1
ATOM 707 O O . LYS A 1 88 ? -6.221 -17.192 14.641 1.00 33.00 88 LYS A O 1
ATOM 712 N N . PRO A 1 89 ? -5.339 -15.443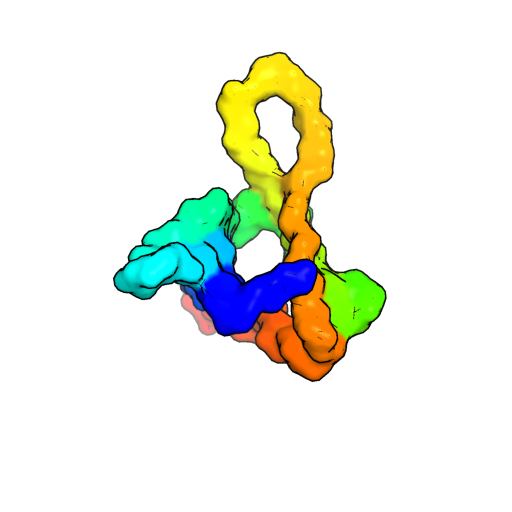 15.751 1.00 33.31 89 PRO A N 1
ATOM 713 C CA . PRO A 1 89 ? -4.750 -16.294 16.766 1.00 33.31 89 PRO A CA 1
ATOM 714 C C . PRO A 1 89 ? -5.914 -16.958 17.506 1.00 33.31 89 PRO A C 1
ATOM 716 O O . PRO A 1 89 ? -6.653 -16.322 18.256 1.00 33.31 89 PRO A O 1
ATOM 719 N N . THR A 1 90 ? -6.147 -18.230 17.200 1.00 42.78 90 THR A N 1
ATOM 720 C CA . THR A 1 90 ? -7.039 -19.097 17.951 1.00 42.78 90 THR A CA 1
ATOM 721 C C . THR A 1 90 ? -6.367 -19.283 19.301 1.00 42.78 90 THR A C 1
ATOM 723 O O . THR A 1 90 ? -5.440 -20.076 19.423 1.00 42.78 90 THR A O 1
ATOM 726 N N . GLY A 1 91 ? -6.764 -18.487 20.291 1.00 40.84 91 GLY A N 1
ATOM 727 C CA . GLY A 1 91 ? -6.245 -18.618 21.649 1.00 40.84 91 GLY A CA 1
ATOM 728 C C . GLY A 1 91 ? -6.068 -17.294 22.373 1.00 40.84 91 GLY A C 1
ATOM 729 O O . GLY A 1 91 ? -4.944 -16.857 22.576 1.00 40.84 91 GLY A O 1
ATOM 730 N N . MET A 1 92 ? -7.178 -16.699 22.805 1.00 31.95 92 MET A N 1
ATOM 731 C CA . MET A 1 92 ? -7.268 -16.135 24.153 1.00 31.95 92 MET A CA 1
ATOM 732 C C . MET A 1 92 ? -8.748 -16.154 24.556 1.00 31.95 92 MET A C 1
ATOM 734 O O . MET A 1 92 ? -9.486 -15.188 24.389 1.00 31.95 92 MET A O 1
ATOM 738 N N . GLN A 1 93 ? -9.208 -17.346 24.949 1.00 33.78 93 GLN A N 1
ATOM 739 C CA . GLN A 1 93 ? -10.295 -17.452 25.915 1.00 33.78 93 GLN A CA 1
ATOM 740 C C . GLN A 1 93 ? -9.673 -17.246 27.300 1.00 33.78 93 GLN A C 1
ATOM 742 O O . GLN A 1 93 ? -8.655 -17.876 27.587 1.00 33.78 93 GLN A O 1
ATOM 747 N N . MET A 1 94 ? -10.371 -16.432 28.099 1.00 35.72 94 MET A N 1
ATOM 748 C CA . MET A 1 94 ? -10.139 -16.045 29.501 1.00 35.72 94 MET A CA 1
ATOM 749 C C . MET A 1 94 ? -9.058 -14.992 29.744 1.00 35.72 94 MET A C 1
ATOM 751 O O . MET A 1 94 ? -7.870 -15.242 29.454 1.00 35.72 94 MET A O 1
#

Organism: Anas platyrhynchos (NCBI:txid8839)